Protein AF-A0AAU2HDJ4-F1 (afdb_monomer_lite)

Sequence (76 aa):
MSEGPAPAAARQQLEPAAADAVRAYAARTRENADRLAAVLEDIATHGLPSVEECTPWEELREQHLARLVAQRPAVA

Foldseek 3Di:
DDDDPDPDDPDDDDDPVVVVVVVVVVVVVVVVVVVVVVVVVCCVVPNDDDPVPDDDPVVVVVVVVVVVVVVDPPDD

Radius of gyration: 22.53 Å; chains: 1; bounding box: 34×60×56 Å

pLDDT: mean 90.48, std 12.53, range [46.66, 98.62]

Structure (mmCIF, N/CA/C/O backbone):
data_AF-A0AAU2HDJ4-F1
#
_entry.id   AF-A0AAU2HDJ4-F1
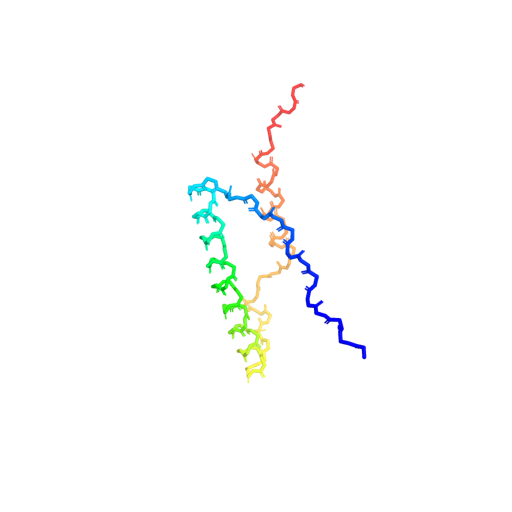#
loop_
_atom_site.group_PDB
_atom_site.id
_atom_site.type_symbol
_atom_site.label_atom_id
_atom_site.label_alt_id
_atom_site.label_comp_id
_atom_site.label_asym_id
_atom_site.label_entity_id
_atom_site.label_seq_id
_atom_site.pdbx_PDB_ins_code
_atom_site.Cartn_x
_atom_site.Cartn_y
_atom_site.Cartn_z
_atom_site.occupancy
_atom_site.B_iso_or_equiv
_atom_site.auth_seq_id
_atom_site.auth_comp_id
_atom_site.auth_asym_id
_atom_site.auth_atom_id
_atom_site.pdbx_PDB_model_num
ATOM 1 N N . MET A 1 1 ? -3.002 -25.829 33.661 1.00 46.66 1 MET A N 1
ATOM 2 C CA . MET A 1 1 ? -2.926 -24.392 33.987 1.00 46.66 1 MET A CA 1
ATOM 3 C C . MET A 1 1 ? -3.427 -23.645 32.765 1.00 46.66 1 MET A C 1
ATOM 5 O O . MET A 1 1 ? -2.712 -23.609 31.776 1.00 46.66 1 MET A O 1
ATOM 9 N N . SER A 1 2 ? -4.682 -23.198 32.777 1.00 57.72 2 SER A N 1
ATOM 10 C CA . SER A 1 2 ? -5.283 -22.472 31.653 1.00 57.72 2 SER A CA 1
ATOM 11 C C . SER A 1 2 ? -5.202 -20.981 31.951 1.00 57.72 2 SER A C 1
ATOM 13 O O . SER A 1 2 ? -5.888 -20.506 32.854 1.00 57.72 2 SER A O 1
ATOM 15 N N . GLU A 1 3 ? -4.358 -20.251 31.227 1.00 57.97 3 GLU A N 1
ATOM 16 C CA . GLU A 1 3 ? -4.407 -18.789 31.200 1.00 57.97 3 GLU A CA 1
ATOM 17 C C . GLU A 1 3 ? -5.631 -18.378 30.379 1.00 57.97 3 GLU A C 1
ATOM 19 O O . GLU A 1 3 ? -5.651 -18.465 29.152 1.00 57.97 3 GLU A O 1
ATOM 24 N N . GLY A 1 4 ? -6.705 -18.005 31.079 1.00 65.00 4 GLY A N 1
ATOM 25 C CA . GLY A 1 4 ? -7.818 -17.295 30.461 1.00 65.00 4 GLY A CA 1
ATOM 26 C C . GLY A 1 4 ? -7.337 -15.940 29.928 1.00 65.00 4 GLY A C 1
ATOM 27 O O . GLY A 1 4 ? -6.373 -15.386 30.462 1.00 65.00 4 GLY A O 1
ATOM 28 N N . PRO A 1 5 ? -7.978 -15.395 28.879 1.00 68.88 5 PRO A N 1
ATOM 29 C CA . PRO A 1 5 ? -7.588 -14.109 28.319 1.00 68.88 5 PRO A CA 1
ATOM 30 C C . PRO A 1 5 ? -7.586 -13.049 29.423 1.00 68.88 5 PRO A C 1
ATOM 32 O O . PRO A 1 5 ? -8.548 -12.944 30.188 1.00 68.88 5 PRO A O 1
ATOM 35 N N . ALA A 1 6 ? -6.491 -12.288 29.514 1.00 67.38 6 ALA A N 1
ATOM 36 C CA . ALA A 1 6 ? -6.362 -11.192 30.465 1.00 67.38 6 ALA A CA 1
ATOM 37 C C . ALA A 1 6 ? -7.597 -10.274 30.374 1.00 67.38 6 ALA A C 1
ATOM 39 O O . ALA A 1 6 ? -8.091 -10.038 29.264 1.00 67.38 6 ALA A O 1
ATOM 40 N N . PRO A 1 7 ? -8.115 -9.765 31.509 1.00 62.88 7 PRO A N 1
ATOM 41 C CA . PRO A 1 7 ? -9.283 -8.899 31.503 1.00 62.88 7 PRO A CA 1
ATOM 42 C C . PRO A 1 7 ? -8.999 -7.722 30.575 1.00 62.88 7 PRO A C 1
ATOM 44 O O . PRO A 1 7 ? -8.036 -6.980 30.772 1.00 62.88 7 PRO A O 1
ATOM 47 N N . ALA A 1 8 ? -9.807 -7.588 29.522 1.00 67.94 8 ALA A N 1
ATOM 48 C CA . ALA A 1 8 ? -9.693 -6.465 28.611 1.00 67.94 8 ALA A CA 1
ATOM 49 C C . ALA A 1 8 ? -9.791 -5.183 29.445 1.00 67.94 8 ALA A C 1
ATOM 51 O O . ALA A 1 8 ? -10.791 -4.975 30.133 1.00 67.94 8 ALA A O 1
ATOM 52 N N . ALA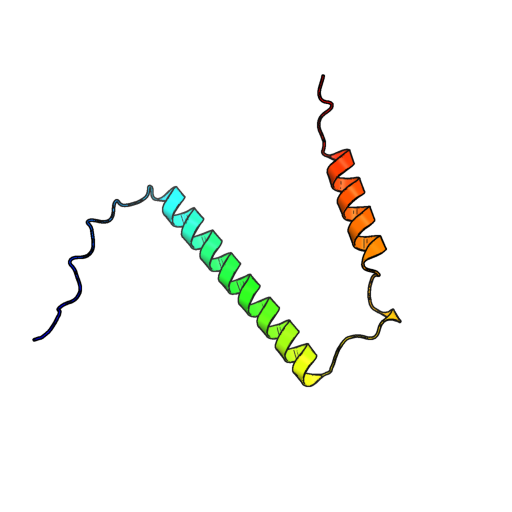 A 1 9 ? -8.745 -4.353 29.409 1.00 72.19 9 ALA A N 1
ATOM 53 C CA . ALA A 1 9 ? -8.770 -3.044 30.048 1.00 72.19 9 ALA A CA 1
ATOM 54 C C . ALA A 1 9 ? -10.063 -2.318 29.646 1.00 72.19 9 ALA A C 1
ATOM 56 O O . ALA A 1 9 ? -10.464 -2.381 28.477 1.00 72.19 9 ALA A O 1
ATOM 57 N N . ALA A 1 10 ? -10.731 -1.673 30.607 1.00 79.69 10 ALA A N 1
ATOM 58 C CA . ALA A 1 10 ? -11.963 -0.935 30.355 1.00 79.69 10 ALA A CA 1
ATOM 59 C C . ALA A 1 10 ? -11.707 0.095 29.244 1.00 79.69 10 ALA A C 1
ATOM 61 O O . ALA A 1 10 ? -10.984 1.071 29.441 1.00 79.69 10 ALA A O 1
ATOM 62 N N . ARG A 1 11 ? -12.233 -0.161 28.041 1.00 84.81 11 ARG A N 1
ATOM 63 C CA . ARG A 1 11 ? -12.005 0.713 26.888 1.00 84.81 11 ARG A CA 1
ATOM 64 C C . ARG A 1 11 ? -12.905 1.933 27.014 1.00 84.81 11 ARG A C 1
ATOM 66 O O . ARG A 1 11 ? -14.121 1.788 27.121 1.00 84.81 11 ARG A O 1
ATOM 73 N N . GLN A 1 12 ? -12.315 3.120 26.959 1.00 90.06 12 GLN A N 1
ATOM 74 C CA . GLN A 1 12 ? -13.078 4.357 26.857 1.00 90.06 12 GLN A CA 1
ATOM 75 C C . GLN A 1 12 ? -13.681 4.468 25.452 1.00 90.06 12 GLN A C 1
ATOM 77 O O . GLN A 1 12 ? -12.992 4.238 24.455 1.00 90.06 12 GLN A O 1
ATOM 82 N N . GLN A 1 13 ? -14.976 4.776 25.369 1.00 91.25 13 GLN A N 1
ATOM 83 C CA . GLN A 1 13 ? -15.630 5.012 24.085 1.00 91.25 13 GLN A CA 1
ATOM 84 C C . GLN A 1 13 ? -15.173 6.353 23.506 1.00 91.25 13 GLN A C 1
ATOM 86 O O . GLN A 1 13 ? -14.996 7.325 24.238 1.00 91.25 13 GLN A O 1
ATOM 91 N N . LEU A 1 14 ? -14.974 6.383 22.190 1.00 94.81 14 LEU A N 1
ATOM 92 C CA . LEU A 1 14 ? -14.721 7.617 21.456 1.00 94.81 14 LEU A CA 1
ATOM 93 C C . LEU A 1 14 ? -16.034 8.363 21.228 1.00 94.81 14 LEU A C 1
ATOM 95 O O . LEU A 1 14 ? -17.088 7.740 21.086 1.00 94.81 14 LEU A O 1
ATOM 99 N N . GLU A 1 15 ? -15.937 9.683 21.085 1.00 96.88 15 GLU A N 1
ATOM 100 C CA . GLU A 1 15 ? -17.030 10.481 20.536 1.00 96.88 15 GLU A CA 1
ATOM 101 C C . GLU A 1 15 ? -17.465 9.924 19.167 1.00 96.88 15 GLU A C 1
ATOM 103 O O . GLU A 1 15 ? -16.599 9.520 18.377 1.00 96.88 15 GLU A O 1
ATOM 108 N N . PRO A 1 16 ? -18.772 9.915 18.840 1.00 96.56 16 PRO A N 1
ATOM 109 C CA . PRO A 1 16 ? -19.282 9.287 17.620 1.00 96.56 16 PRO A CA 1
ATOM 110 C C . PRO A 1 16 ? -18.557 9.735 16.344 1.00 96.56 16 PRO A C 1
ATOM 112 O O . PRO A 1 16 ? -18.134 8.895 15.553 1.00 96.56 16 PRO A O 1
ATOM 115 N N . ALA A 1 17 ? -18.300 11.039 16.198 1.00 96.88 17 ALA A N 1
ATOM 116 C CA . ALA A 1 17 ? -17.592 11.590 15.043 1.00 96.88 17 ALA A CA 1
ATOM 117 C C . ALA A 1 17 ? -16.137 11.095 14.935 1.00 96.88 17 ALA A C 1
ATOM 119 O O . ALA A 1 17 ? -15.646 10.830 13.838 1.00 96.88 17 ALA A O 1
ATOM 120 N N . ALA A 1 18 ? -15.443 10.929 16.065 1.00 97.25 18 ALA A N 1
ATOM 121 C CA . ALA A 1 18 ? -14.090 10.381 16.081 1.00 97.25 18 ALA A CA 1
ATOM 122 C C . ALA A 1 18 ? -14.098 8.887 15.727 1.0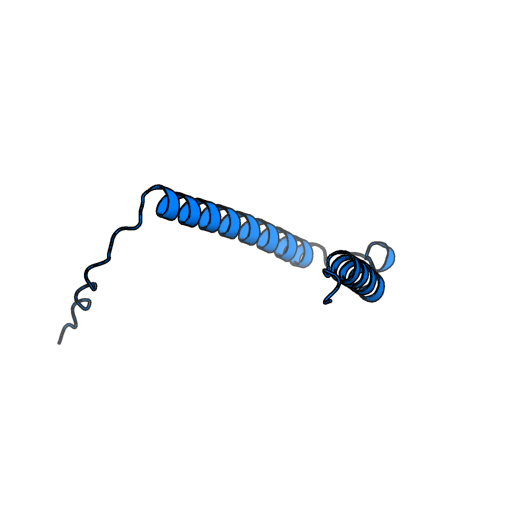0 97.25 18 ALA A C 1
ATOM 124 O O . ALA A 1 18 ? -13.249 8.427 14.963 1.00 97.25 18 ALA A O 1
ATOM 125 N N . ALA A 1 19 ? -15.084 8.133 16.222 1.00 97.94 19 ALA A N 1
ATOM 126 C CA . ALA A 1 19 ? -15.264 6.736 15.842 1.00 97.94 19 ALA A CA 1
ATOM 127 C C . ALA A 1 19 ? -15.535 6.589 14.333 1.00 97.94 19 ALA A C 1
ATOM 129 O O . ALA A 1 19 ? -14.953 5.714 13.690 1.00 97.94 19 ALA A O 1
ATOM 130 N N . ASP A 1 20 ? -16.359 7.462 13.752 1.00 98.19 20 ASP A N 1
ATOM 131 C CA . ASP A 1 20 ? -16.639 7.475 12.314 1.00 98.19 20 ASP A CA 1
ATOM 132 C C . ASP A 1 20 ? -15.408 7.838 11.484 1.00 98.19 20 ASP A C 1
ATOM 134 O O . ASP A 1 20 ? -15.118 7.157 10.499 1.00 98.19 20 ASP A O 1
ATOM 138 N N . ALA A 1 21 ? -14.620 8.828 11.912 1.00 98.06 21 ALA A N 1
ATOM 139 C CA . ALA A 1 21 ? -13.361 9.174 11.256 1.00 98.06 21 ALA A CA 1
ATOM 140 C C . ALA A 1 21 ? -12.376 7.991 11.242 1.00 98.06 21 ALA A C 1
ATOM 142 O O . ALA A 1 21 ? -11.773 7.694 10.209 1.00 98.06 21 ALA A O 1
ATOM 143 N N . VAL A 1 22 ? -12.257 7.261 12.356 1.00 98.31 22 VAL A N 1
ATOM 144 C CA . VAL A 1 22 ? -11.410 6.059 12.436 1.00 98.31 22 VAL A CA 1
ATOM 145 C C . VAL A 1 22 ? -11.931 4.950 11.518 1.00 98.31 22 VAL A C 1
ATOM 147 O O . VAL A 1 22 ? -11.138 4.305 10.830 1.00 98.31 22 VAL A O 1
ATOM 150 N N . ARG A 1 23 ? -13.252 4.734 11.446 1.00 98.31 23 ARG A N 1
ATOM 151 C CA . ARG A 1 23 ? -13.848 3.755 10.518 1.00 98.31 23 ARG A CA 1
ATOM 152 C C . ARG A 1 23 ? -13.609 4.135 9.059 1.00 98.31 23 ARG A C 1
ATOM 154 O O . ARG A 1 23 ? -13.265 3.261 8.266 1.00 98.31 23 ARG A O 1
ATOM 161 N N . ALA A 1 24 ? -13.752 5.413 8.715 1.00 98.56 24 ALA A N 1
ATOM 162 C CA . ALA A 1 24 ? -13.493 5.922 7.372 1.00 98.56 24 ALA A CA 1
ATOM 163 C C . ALA A 1 24 ? -12.019 5.745 6.986 1.00 98.56 24 ALA A C 1
ATOM 165 O O . ALA A 1 24 ? -11.720 5.250 5.899 1.00 98.56 24 ALA A O 1
ATOM 166 N N . TYR A 1 25 ? -11.099 6.064 7.899 1.00 98.06 25 TYR A N 1
ATOM 167 C CA . TYR A 1 25 ? -9.675 5.822 7.691 1.00 98.06 25 TYR A CA 1
ATOM 168 C C . TYR A 1 25 ? -9.389 4.332 7.484 1.00 98.06 25 TYR A C 1
ATOM 170 O O . TYR A 1 25 ? -8.743 3.967 6.509 1.00 98.06 25 TYR A O 1
ATOM 178 N N . ALA A 1 26 ? -9.954 3.455 8.320 1.00 98.50 26 ALA A N 1
ATOM 179 C CA . ALA A 1 26 ? -9.800 2.011 8.164 1.00 98.50 26 ALA A CA 1
ATOM 180 C C . ALA A 1 26 ? -10.348 1.498 6.820 1.00 98.50 26 ALA A C 1
ATOM 182 O O . ALA A 1 26 ? -9.726 0.639 6.197 1.00 98.50 26 ALA A O 1
ATOM 183 N N . ALA A 1 27 ? -11.488 2.016 6.353 1.00 98.56 27 ALA A N 1
ATOM 184 C CA . ALA A 1 27 ? -12.033 1.680 5.038 1.00 98.56 27 ALA A CA 1
ATOM 185 C C . ALA A 1 27 ? -11.084 2.114 3.914 1.00 98.56 27 ALA A C 1
ATOM 187 O O . ALA A 1 27 ? -10.764 1.309 3.042 1.00 98.56 27 ALA A O 1
ATOM 188 N N . ARG A 1 28 ? -10.558 3.342 3.984 1.00 98.38 28 ARG A N 1
ATOM 189 C CA . ARG A 1 28 ? -9.576 3.843 3.017 1.00 98.38 28 ARG A CA 1
ATOM 190 C C . ARG A 1 28 ? -8.282 3.031 3.028 1.00 98.38 28 ARG A C 1
ATOM 192 O O . ARG A 1 28 ? -7.716 2.770 1.973 1.00 98.38 28 ARG A O 1
ATOM 199 N N . THR A 1 29 ? -7.811 2.619 4.201 1.00 98.12 29 THR A N 1
ATOM 200 C CA . THR A 1 29 ? -6.620 1.775 4.324 1.00 98.12 29 THR A CA 1
ATOM 201 C C . THR A 1 29 ? -6.830 0.418 3.665 1.00 98.12 29 THR A C 1
ATOM 203 O O . THR A 1 29 ? -5.949 -0.019 2.932 1.00 98.12 29 THR A O 1
ATOM 206 N N . ARG A 1 30 ? -7.987 -0.227 3.878 1.00 98.50 30 ARG A N 1
ATOM 207 C CA . ARG A 1 30 ? -8.317 -1.494 3.201 1.00 98.50 30 ARG A CA 1
ATOM 208 C C . ARG A 1 30 ? -8.362 -1.316 1.689 1.00 98.50 30 ARG A C 1
ATOM 210 O O . ARG A 1 30 ? -7.668 -2.029 0.986 1.00 98.50 30 ARG A O 1
ATOM 217 N N . GLU A 1 31 ? -9.063 -0.290 1.215 1.00 98.31 31 GLU A N 1
ATOM 218 C CA . GLU A 1 31 ? -9.140 0.021 -0.214 1.00 98.31 31 GLU A CA 1
ATOM 219 C C . GLU A 1 31 ? -7.748 0.236 -0.836 1.00 98.31 31 GLU A C 1
ATOM 221 O O . GLU A 1 31 ? -7.452 -0.272 -1.914 1.00 98.31 31 GLU A O 1
ATOM 226 N N . ASN A 1 32 ? -6.863 0.969 -0.156 1.00 98.06 32 ASN A N 1
ATOM 227 C CA . ASN A 1 32 ? -5.492 1.168 -0.622 1.00 98.06 32 ASN A CA 1
ATOM 228 C C . ASN A 1 32 ? -4.689 -0.142 -0.638 1.00 98.06 32 ASN A C 1
ATOM 230 O O . ASN A 1 32 ? -3.893 -0.346 -1.553 1.00 98.06 32 ASN A O 1
ATOM 234 N N . ALA A 1 33 ? -4.879 -1.006 0.363 1.00 98.31 33 ALA A N 1
ATOM 235 C CA . ALA A 1 33 ? -4.227 -2.309 0.423 1.00 98.31 33 ALA A CA 1
ATOM 236 C C . ALA A 1 33 ? -4.684 -3.213 -0.729 1.00 98.31 33 ALA A C 1
ATOM 238 O O . ALA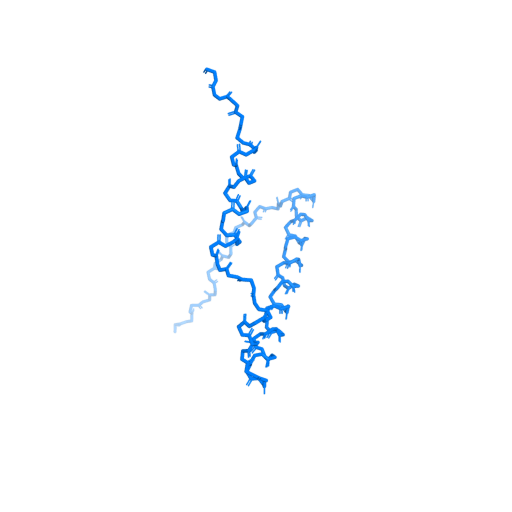 A 1 33 ? -3.836 -3.807 -1.388 1.00 98.31 33 ALA A O 1
ATOM 239 N N . ASP A 1 34 ? -5.984 -3.236 -1.028 1.00 98.62 34 ASP A N 1
ATOM 240 C CA . ASP A 1 34 ? -6.544 -4.012 -2.138 1.00 98.62 34 ASP A CA 1
ATOM 241 C C . ASP A 1 34 ? -5.983 -3.539 -3.486 1.00 98.62 34 ASP A C 1
ATOM 243 O O . ASP A 1 34 ? -5.593 -4.348 -4.326 1.00 98.62 34 ASP A O 1
ATOM 247 N N . ARG A 1 35 ? -5.852 -2.220 -3.684 1.00 98.44 35 ARG A N 1
ATOM 248 C CA . ARG A 1 35 ? -5.223 -1.673 -4.898 1.00 98.44 35 ARG A CA 1
ATOM 249 C C . ARG A 1 35 ? -3.751 -2.052 -5.018 1.00 98.44 35 ARG A C 1
ATOM 251 O O . ARG A 1 35 ? -3.301 -2.377 -6.111 1.00 98.44 35 ARG A O 1
ATOM 258 N N . LEU A 1 36 ? -2.995 -1.985 -3.921 1.00 98.25 36 LEU A N 1
ATOM 259 C CA . LEU A 1 36 ? -1.587 -2.375 -3.934 1.00 98.25 36 LEU A CA 1
ATOM 260 C C . LEU A 1 36 ? -1.440 -3.869 -4.237 1.00 98.25 36 LEU A C 1
ATOM 262 O O . LEU A 1 36 ? -0.605 -4.230 -5.059 1.00 98.25 36 LEU A O 1
ATOM 266 N N . ALA A 1 37 ? -2.257 -4.716 -3.608 1.00 98.56 37 ALA A N 1
ATOM 267 C CA . ALA A 1 37 ? -2.272 -6.149 -3.877 1.00 98.56 37 ALA A CA 1
ATOM 268 C C . ALA A 1 37 ? -2.529 -6.426 -5.364 1.00 98.56 37 ALA A C 1
ATOM 270 O O . ALA A 1 37 ? -1.736 -7.126 -5.983 1.00 98.56 37 ALA A O 1
ATOM 271 N N . ALA A 1 38 ? -3.533 -5.774 -5.959 1.00 98.31 38 ALA A N 1
ATOM 272 C CA . ALA A 1 38 ? -3.831 -5.912 -7.382 1.00 98.31 38 ALA A CA 1
ATOM 273 C C . ALA A 1 38 ? -2.642 -5.530 -8.285 1.00 98.31 38 ALA A C 1
ATOM 275 O O . ALA A 1 38 ? -2.336 -6.251 -9.228 1.00 98.31 38 ALA A O 1
ATOM 276 N N . VAL A 1 39 ? -1.931 -4.436 -7.985 1.00 97.31 39 VAL A N 1
ATOM 277 C CA . VAL A 1 39 ? -0.729 -4.039 -8.747 1.00 97.31 39 VAL A CA 1
ATOM 278 C C . VAL A 1 39 ? 0.401 -5.060 -8.593 1.00 97.31 39 VAL A C 1
ATOM 280 O O . VAL A 1 39 ? 1.086 -5.375 -9.559 1.00 97.31 39 VAL A O 1
ATOM 283 N N . LEU A 1 40 ? 0.618 -5.588 -7.387 1.00 98.19 40 LEU A N 1
ATOM 284 C CA . LEU A 1 40 ? 1.659 -6.591 -7.152 1.00 98.19 40 LEU A CA 1
ATOM 285 C C . LEU A 1 40 ? 1.338 -7.922 -7.846 1.00 98.19 40 LEU A C 1
ATOM 287 O O . LEU A 1 40 ? 2.244 -8.564 -8.371 1.00 98.19 40 LEU A O 1
ATOM 291 N N . GLU A 1 41 ? 0.068 -8.321 -7.868 1.00 98.62 41 GLU A N 1
ATOM 292 C CA . GLU A 1 41 ? -0.414 -9.499 -8.597 1.00 98.62 41 GLU A CA 1
ATOM 293 C C . GLU A 1 41 ? -0.272 -9.326 -10.116 1.00 98.62 41 GLU A C 1
ATOM 295 O O . GLU A 1 41 ? 0.166 -10.254 -10.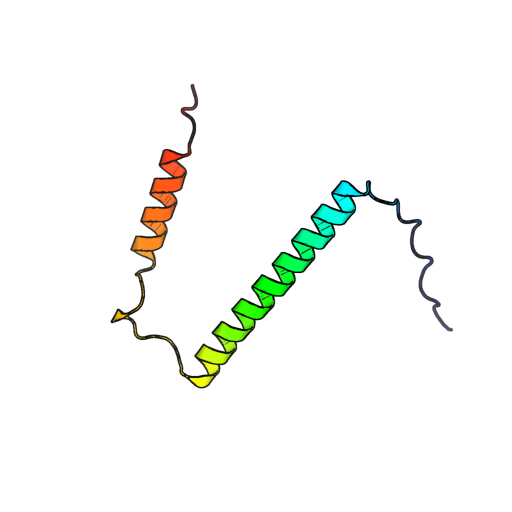800 1.00 98.62 41 GLU A O 1
ATOM 300 N N . ASP A 1 42 ? -0.568 -8.134 -10.637 1.00 97.88 42 ASP A N 1
ATOM 301 C CA . ASP A 1 42 ? -0.364 -7.778 -12.043 1.00 97.88 42 ASP A CA 1
ATOM 302 C C . ASP A 1 42 ? 1.119 -7.872 -12.429 1.00 97.88 42 ASP A C 1
ATOM 304 O O . ASP A 1 42 ? 1.467 -8.596 -13.360 1.00 97.88 42 ASP A O 1
ATOM 308 N N . ILE A 1 43 ? 2.014 -7.278 -11.631 1.00 97.69 43 ILE A N 1
ATOM 309 C CA . ILE A 1 43 ? 3.469 -7.380 -11.830 1.00 97.69 43 ILE A CA 1
ATOM 310 C C . ILE A 1 43 ? 3.944 -8.835 -11.752 1.00 97.69 43 ILE A C 1
ATOM 312 O O . ILE A 1 43 ? 4.789 -9.257 -12.542 1.00 97.69 43 ILE A O 1
ATOM 316 N N . ALA A 1 44 ? 3.421 -9.624 -10.813 1.00 98.25 44 ALA A N 1
ATOM 317 C CA . ALA A 1 44 ? 3.774 -11.037 -10.700 1.00 98.25 44 ALA A CA 1
ATOM 318 C C . ALA A 1 44 ? 3.326 -11.849 -11.930 1.00 98.25 44 ALA A C 1
ATOM 320 O O . ALA A 1 44 ? 3.982 -12.828 -12.287 1.00 98.25 44 ALA A O 1
ATOM 321 N N . THR A 1 45 ? 2.236 -11.437 -12.580 1.00 98.56 45 THR A N 1
ATOM 322 C CA . THR A 1 45 ? 1.658 -12.113 -13.749 1.00 98.56 45 THR A CA 1
ATOM 323 C C . THR A 1 45 ? 2.302 -11.662 -15.062 1.00 98.56 45 THR A C 1
ATOM 325 O O . THR A 1 45 ? 2.535 -12.485 -15.948 1.00 98.56 45 THR A O 1
ATOM 328 N N . HIS A 1 46 ? 2.600 -10.370 -15.196 1.00 97.00 46 HIS A N 1
ATOM 329 C CA . HIS A 1 46 ? 2.970 -9.733 -16.462 1.00 97.00 46 HIS A CA 1
ATOM 330 C C . HIS A 1 46 ? 4.406 -9.191 -16.492 1.00 97.00 46 HIS A C 1
ATOM 332 O O . HIS A 1 46 ? 4.911 -8.858 -17.563 1.00 97.00 46 HIS A O 1
ATOM 338 N N . GLY A 1 47 ? 5.094 -9.168 -15.350 1.00 96.56 47 GLY A N 1
ATOM 339 C CA . GLY A 1 47 ? 6.396 -8.529 -15.197 1.00 96.56 47 GLY A CA 1
ATOM 340 C C . GLY A 1 47 ? 6.284 -7.028 -14.926 1.00 96.56 47 GLY A C 1
ATOM 341 O O . GLY A 1 47 ? 5.202 -6.478 -14.741 1.00 96.56 47 GLY A O 1
ATOM 342 N N . LEU A 1 48 ? 7.433 -6.356 -14.855 1.00 95.56 48 LEU A N 1
ATOM 343 C CA . LEU A 1 48 ? 7.482 -4.903 -14.679 1.00 95.56 48 LEU A CA 1
ATOM 344 C C . LEU A 1 48 ? 7.108 -4.178 -15.985 1.00 95.56 48 LEU A C 1
ATOM 346 O O . LEU A 1 48 ? 7.402 -4.702 -17.063 1.00 95.56 48 LEU A O 1
ATOM 350 N N . PRO A 1 49 ? 6.528 -2.964 -15.904 1.00 92.94 49 PRO A N 1
ATOM 351 C CA . PRO A 1 49 ? 6.332 -2.113 -17.074 1.00 92.94 49 PRO A CA 1
ATOM 352 C C . PRO A 1 49 ? 7.670 -1.769 -17.740 1.00 92.94 49 PRO A C 1
ATOM 354 O O . PRO A 1 49 ? 8.733 -1.819 -17.111 1.00 92.94 49 PRO A O 1
ATOM 357 N N . SER A 1 50 ? 7.616 -1.406 -19.022 1.00 94.25 50 SER A N 1
ATOM 358 C CA . SER A 1 50 ? 8.804 -0.967 -19.753 1.00 94.25 50 SER A CA 1
ATOM 359 C C . SER A 1 50 ? 9.357 0.330 -19.152 1.00 94.25 50 SER A C 1
ATOM 361 O O . SER A 1 50 ? 8.624 1.147 -18.585 1.00 94.25 50 SER A O 1
ATOM 363 N N . VAL A 1 51 ? 10.671 0.531 -19.255 1.00 93.62 51 VAL A N 1
ATOM 364 C CA . VAL A 1 51 ? 11.319 1.741 -18.723 1.00 93.62 51 VAL A CA 1
ATOM 365 C C . VAL A 1 51 ? 10.841 2.979 -19.482 1.00 93.62 51 VAL A C 1
ATOM 367 O O . VAL A 1 51 ? 10.700 4.044 -18.890 1.00 93.62 51 VAL A O 1
ATOM 370 N N . GLU A 1 52 ? 10.533 2.826 -20.768 1.00 94.12 52 GLU A N 1
ATOM 371 C CA . GLU A 1 52 ? 10.013 3.871 -21.647 1.00 94.12 52 GLU A CA 1
ATOM 372 C C . GLU A 1 52 ? 8.626 4.379 -21.218 1.00 94.12 52 GLU A C 1
ATOM 374 O O . GLU A 1 52 ? 8.277 5.524 -21.501 1.00 94.12 52 GLU A O 1
ATOM 379 N N . GLU A 1 53 ? 7.845 3.551 -20.519 1.00 91.75 53 GLU A N 1
ATOM 380 C CA . GLU A 1 53 ? 6.534 3.908 -19.963 1.00 91.75 53 GLU A CA 1
ATOM 381 C C . GLU A 1 53 ? 6.619 4.439 -18.522 1.00 91.75 53 GLU A C 1
ATOM 383 O O . GLU A 1 53 ? 5.621 4.906 -17.966 1.00 91.75 53 GLU A O 1
ATOM 388 N N . CYS A 1 54 ? 7.802 4.395 -17.903 1.00 93.75 54 CYS A N 1
ATOM 389 C CA . CYS A 1 54 ? 8.010 4.827 -16.527 1.00 93.75 54 CYS A CA 1
ATOM 390 C C . CYS A 1 54 ? 8.506 6.275 -16.451 1.00 93.75 54 CYS A C 1
ATOM 392 O O . CYS A 1 54 ? 9.334 6.724 -17.241 1.00 93.75 54 CYS A O 1
ATOM 394 N N . THR A 1 55 ? 8.065 7.006 -15.425 1.00 94.50 55 THR A N 1
ATOM 395 C CA . THR A 1 55 ? 8.669 8.301 -15.084 1.00 94.50 55 THR A CA 1
ATOM 396 C C . THR A 1 55 ? 9.960 8.086 -14.286 1.00 94.50 55 THR A C 1
ATOM 398 O O . THR A 1 55 ? 9.922 7.382 -13.270 1.00 94.50 55 THR A O 1
ATOM 401 N N . PRO A 1 56 ? 11.088 8.711 -14.677 1.00 95.50 56 PRO A N 1
ATOM 402 C CA . PRO A 1 56 ? 12.321 8.665 -13.901 1.00 95.50 56 PRO A CA 1
ATOM 403 C C . PRO A 1 56 ? 12.121 9.182 -12.475 1.00 95.50 56 PRO A C 1
ATOM 405 O O . PRO A 1 56 ? 11.402 10.157 -12.229 1.00 95.50 56 PRO A O 1
ATOM 408 N N . TRP A 1 57 ? 12.792 8.545 -11.517 1.00 93.94 57 TRP A N 1
ATOM 409 C CA . TRP A 1 57 ? 12.676 8.906 -10.105 1.00 93.94 57 TRP A CA 1
ATOM 410 C C . TRP A 1 57 ? 13.085 10.358 -9.842 1.00 93.94 57 TRP A C 1
ATOM 412 O O . TRP A 1 57 ? 12.453 11.052 -9.046 1.00 93.94 57 TRP A O 1
ATOM 422 N N . GLU A 1 58 ? 14.121 10.832 -10.528 1.00 97.19 58 GLU A N 1
ATOM 423 C CA . GLU A 1 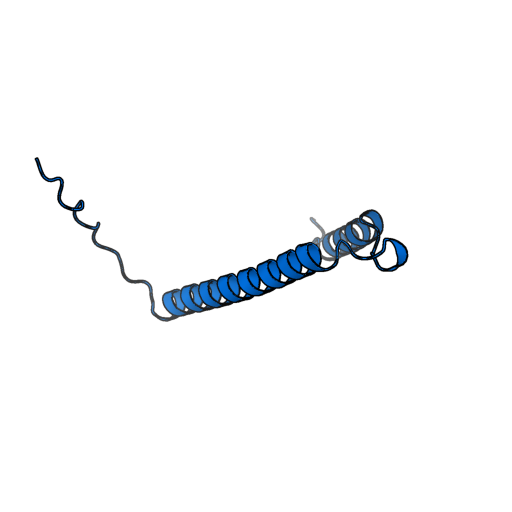58 ? 14.623 12.196 -10.430 1.00 97.19 58 GLU A CA 1
ATOM 424 C C . GLU A 1 58 ? 13.527 13.205 -10.769 1.00 97.19 58 GLU A C 1
ATOM 426 O O . GLU A 1 58 ? 13.328 14.158 -10.021 1.00 97.19 58 GLU A O 1
ATOM 431 N N . GLU A 1 59 ? 12.755 12.966 -11.829 1.00 97.00 59 GLU A N 1
ATOM 432 C CA . GLU A 1 59 ? 11.674 13.865 -12.235 1.00 97.00 59 GLU A CA 1
ATOM 433 C C . GLU A 1 59 ? 10.570 13.937 -11.177 1.00 97.00 59 GLU A C 1
ATOM 435 O O . GLU A 1 59 ? 10.160 15.031 -10.782 1.00 97.00 59 GLU A O 1
ATOM 440 N N . LEU A 1 60 ? 10.129 12.786 -10.659 1.00 96.62 60 LEU A N 1
ATOM 441 C CA . LEU A 1 60 ? 9.119 12.733 -9.597 1.00 96.62 60 LEU A CA 1
ATOM 442 C C . LEU A 1 60 ? 9.605 13.429 -8.321 1.00 96.62 60 LEU A C 1
ATOM 444 O O . LEU A 1 60 ? 8.857 14.183 -7.689 1.00 96.62 60 LEU A O 1
ATOM 448 N N . ARG A 1 61 ? 10.866 13.192 -7.945 1.00 97.19 61 ARG A N 1
ATOM 449 C CA . ARG A 1 61 ? 11.490 13.798 -6.769 1.00 97.19 61 ARG A CA 1
ATOM 450 C C . ARG A 1 61 ? 11.549 15.314 -6.906 1.00 97.19 61 ARG A C 1
ATOM 452 O O . ARG A 1 61 ? 11.100 16.006 -5.994 1.00 97.19 61 ARG A O 1
ATOM 459 N N . GLU A 1 62 ? 12.059 15.832 -8.020 1.00 97.81 62 GLU A N 1
ATOM 460 C CA . GLU A 1 62 ? 12.197 17.278 -8.212 1.00 97.81 62 GLU A CA 1
ATOM 461 C C . GLU A 1 62 ? 10.833 17.979 -8.269 1.00 97.81 62 GLU A C 1
ATOM 463 O O . GLU A 1 62 ? 10.651 19.019 -7.634 1.00 97.81 62 GLU A O 1
ATOM 468 N N . GLN A 1 63 ? 9.830 17.383 -8.926 1.00 96.69 63 GLN A N 1
ATOM 469 C CA . GLN A 1 63 ? 8.457 17.905 -8.910 1.00 96.69 63 GLN A CA 1
ATOM 470 C C . GLN A 1 63 ? 7.891 17.971 -7.484 1.00 96.69 63 GLN A C 1
ATOM 472 O O . GLN A 1 63 ? 7.284 18.970 -7.083 1.00 96.69 63 GLN A O 1
ATOM 477 N N . HIS A 1 64 ? 8.107 16.919 -6.689 1.00 94.38 64 HIS A N 1
ATOM 478 C CA . HIS A 1 64 ? 7.652 16.880 -5.305 1.00 94.38 64 HIS A CA 1
ATOM 479 C C . HIS A 1 64 ? 8.360 17.924 -4.432 1.00 94.38 64 HIS A C 1
ATOM 481 O O . HIS A 1 64 ? 7.703 18.622 -3.657 1.00 94.38 64 HIS A O 1
ATOM 487 N N . LEU A 1 65 ? 9.681 18.061 -4.567 1.00 96.31 65 LEU A N 1
ATOM 488 C CA . LEU A 1 65 ? 10.468 19.045 -3.826 1.00 96.31 65 LEU A CA 1
ATOM 489 C C . LEU A 1 65 ? 10.071 20.474 -4.198 1.00 96.31 65 LEU A C 1
ATOM 491 O O . LEU A 1 65 ? 9.842 21.283 -3.301 1.00 96.31 65 LEU A O 1
ATOM 495 N N . ALA A 1 66 ? 9.900 20.775 -5.487 1.00 95.94 66 ALA A N 1
ATOM 496 C CA . ALA A 1 66 ? 9.423 22.078 -5.944 1.00 95.94 66 ALA A CA 1
ATOM 497 C C . ALA A 1 66 ? 8.060 22.424 -5.327 1.00 95.94 66 ALA A C 1
ATOM 499 O O . ALA A 1 66 ? 7.856 23.539 -4.841 1.00 95.94 66 ALA A O 1
ATOM 500 N N . ARG A 1 67 ? 7.147 21.446 -5.258 1.00 94.88 67 ARG A N 1
ATOM 501 C CA . ARG A 1 67 ? 5.849 21.608 -4.596 1.00 94.88 67 ARG A CA 1
ATOM 502 C C . ARG A 1 67 ? 5.996 21.906 -3.101 1.00 94.88 67 ARG A C 1
ATOM 504 O O . ARG A 1 67 ? 5.314 22.795 -2.602 1.00 94.88 67 ARG A O 1
ATOM 511 N N . LEU A 1 68 ? 6.870 21.195 -2.386 1.00 94.38 68 LEU A N 1
ATOM 512 C CA . LEU A 1 68 ? 7.123 21.457 -0.963 1.00 94.38 68 LEU A CA 1
ATOM 513 C C . LEU A 1 68 ? 7.742 22.842 -0.735 1.00 94.38 68 LEU A C 1
ATOM 515 O O . LEU A 1 68 ? 7.340 23.541 0.192 1.00 94.38 68 LEU A O 1
ATOM 519 N N . VAL A 1 69 ? 8.675 23.264 -1.593 1.00 93.44 69 VAL A N 1
ATOM 520 C CA . VAL A 1 69 ? 9.270 24.608 -1.546 1.00 93.44 69 VAL A CA 1
ATOM 521 C C . VAL A 1 69 ? 8.201 25.678 -1.761 1.00 93.44 69 VAL A C 1
ATOM 523 O O . VAL A 1 69 ? 8.152 26.635 -0.993 1.00 93.44 69 VAL A O 1
ATOM 526 N N . ALA A 1 70 ? 7.310 25.495 -2.738 1.00 91.88 70 ALA A N 1
ATOM 527 C CA . ALA A 1 70 ? 6.206 26.417 -3.007 1.00 91.88 70 ALA A CA 1
ATOM 528 C C . ALA A 1 70 ? 5.188 26.496 -1.854 1.00 91.88 70 ALA A C 1
ATOM 530 O O . ALA A 1 70 ? 4.557 27.529 -1.655 1.00 91.88 70 ALA A O 1
ATOM 531 N N . GLN A 1 71 ? 5.030 25.413 -1.089 1.00 90.56 71 GLN A N 1
ATOM 532 C CA . GLN A 1 71 ? 4.145 25.357 0.078 1.00 90.56 71 GLN A CA 1
ATOM 533 C C . GLN A 1 71 ? 4.803 25.869 1.361 1.00 90.56 71 GLN A C 1
ATOM 535 O O . GLN A 1 71 ? 4.119 26.006 2.376 1.00 90.56 71 GLN A O 1
ATOM 540 N N . ARG A 1 72 ? 6.115 26.137 1.353 1.00 84.75 72 ARG A N 1
ATOM 541 C CA . ARG A 1 72 ? 6.817 26.589 2.549 1.00 84.75 72 ARG A CA 1
ATOM 542 C C . ARG A 1 72 ? 6.450 28.052 2.835 1.00 84.75 72 ARG A C 1
ATOM 544 O O . ARG A 1 72 ? 6.759 28.913 2.010 1.00 84.75 72 ARG A O 1
ATOM 551 N N . PRO A 1 73 ? 5.841 28.364 3.995 1.00 77.25 73 PRO A N 1
ATOM 552 C CA . PRO A 1 73 ? 5.613 29.749 4.376 1.00 77.25 73 PRO A CA 1
ATOM 553 C C . PRO A 1 73 ? 6.957 30.468 4.538 1.00 77.25 73 PRO A C 1
ATOM 555 O O . PRO A 1 73 ? 7.929 29.873 5.014 1.00 77.25 73 PRO A O 1
ATOM 558 N N . ALA A 1 74 ? 7.020 31.741 4.138 1.00 73.88 74 ALA A N 1
ATOM 559 C CA . ALA A 1 74 ? 8.182 32.577 4.409 1.00 73.88 74 ALA A CA 1
ATOM 560 C C . ALA A 1 74 ? 8.337 32.697 5.930 1.00 73.88 74 ALA A C 1
ATOM 562 O O . ALA A 1 74 ? 7.496 33.292 6.602 1.00 73.88 74 ALA A O 1
ATOM 563 N N . VAL A 1 75 ? 9.379 32.070 6.472 1.00 66.12 75 VAL A N 1
ATOM 564 C CA . VAL A 1 75 ? 9.784 32.279 7.862 1.00 66.12 75 VAL A CA 1
ATOM 565 C C . VAL A 1 75 ? 10.325 33.707 7.930 1.00 66.12 75 VAL A C 1
ATOM 567 O O . VAL A 1 75 ? 11.329 33.998 7.281 1.00 66.12 75 VAL A O 1
ATOM 570 N N . ALA A 1 76 ? 9.594 34.586 8.618 1.00 59.03 76 ALA A N 1
ATOM 571 C CA . ALA A 1 76 ? 9.987 35.965 8.907 1.00 59.03 76 ALA A CA 1
ATOM 572 C C . ALA A 1 76 ? 10.932 36.032 10.112 1.00 59.03 76 ALA A C 1
ATOM 574 O O . ALA A 1 76 ? 10.792 35.168 11.011 1.00 59.03 76 ALA A O 1
#

Organism: NCBI:txid2975636

Secondary structure (DSSP, 8-state):
---PPPPPP-PPPPPHHHHHHHHHHHHHHHHHHHHHHHHHHHHHHH-PPPGGGSPPHHHHHHHHHHHHHHHS----